Protein AF-A0A7X2PAF0-F1 (afdb_monomer_lite)

pLDDT: mean 91.06, std 5.61, range [70.12, 96.38]

Foldseek 3Di:
DWKKKFFAPDPVQVVVQCVVVVQWDKDFDPCLVDVDRGIIIIDDDPDDDDPTDTDWMWTDDPPHTDTDD

Structure (mmCIF, N/CA/C/O backbone):
data_AF-A0A7X2PAF0-F1
#
_entry.id   AF-A0A7X2PAF0-F1
#
loop_
_atom_site.group_PDB
_atom_site.id
_atom_site.type_symbol
_atom_site.label_atom_id
_atom_site.label_alt_id
_atom_site.label_comp_id
_atom_site.label_asym_id
_atom_site.label_entity_id
_atom_site.label_seq_id
_atom_site.pdbx_PDB_ins_code
_atom_site.Cartn_x
_atom_site.Cartn_y
_atom_site.Cartn_z
_atom_site.occupancy
_atom_site.B_iso_or_equiv
_atom_site.auth_seq_id
_atom_site.auth_comp_id
_atom_site.auth_asym_id
_atom_site.auth_atom_id
_atom_site.pdbx_PDB_model_num
ATOM 1 N N . MET A 1 1 ? -16.051 -4.695 3.902 1.00 83.69 1 MET A N 1
ATOM 2 C CA . MET A 1 1 ? -14.955 -3.928 3.280 1.00 83.69 1 MET A CA 1
ATOM 3 C C . MET A 1 1 ? -13.997 -3.416 4.332 1.00 83.69 1 MET A C 1
ATOM 5 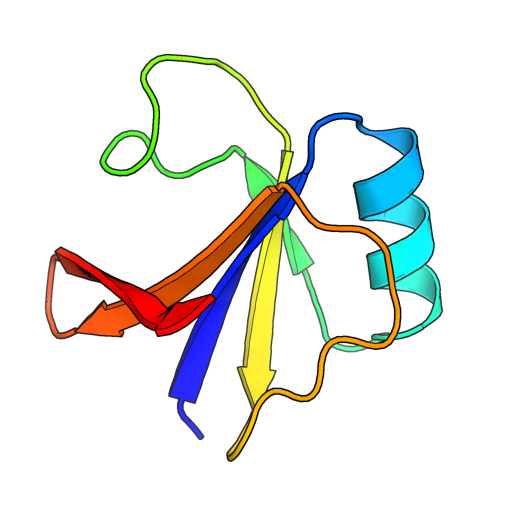O O . MET A 1 1 ? -14.339 -2.540 5.118 1.00 83.69 1 MET A O 1
ATOM 9 N N . ASN A 1 2 ? -12.805 -3.991 4.328 1.00 92.38 2 ASN A N 1
ATOM 10 C CA . ASN A 1 2 ? -11.666 -3.608 5.140 1.00 92.38 2 ASN A CA 1
ATOM 11 C C . ASN A 1 2 ? -10.816 -2.588 4.388 1.00 92.38 2 ASN A C 1
ATOM 13 O O . ASN A 1 2 ? -10.688 -2.657 3.164 1.00 92.38 2 ASN A O 1
ATOM 17 N N . LYS A 1 3 ? -10.211 -1.659 5.123 1.00 95.19 3 LYS A N 1
ATOM 18 C CA . LYS A 1 3 ? -9.244 -0.719 4.570 1.00 95.19 3 LYS A CA 1
ATOM 19 C C . LYS A 1 3 ? -7.840 -1.290 4.724 1.00 95.19 3 LYS A C 1
ATOM 21 O O . LYS A 1 3 ? -7.389 -1.542 5.842 1.00 95.19 3 LYS A O 1
ATOM 26 N N . TYR A 1 4 ? -7.155 -1.461 3.602 1.00 95.56 4 TYR A N 1
ATOM 27 C CA . TYR A 1 4 ? -5.777 -1.922 3.550 1.00 95.56 4 TYR A CA 1
ATOM 28 C C . TYR A 1 4 ? -4.841 -0.781 3.171 1.00 95.56 4 TYR A C 1
ATOM 30 O O . TYR A 1 4 ? -5.137 -0.003 2.263 1.00 95.56 4 TYR A O 1
ATOM 38 N N . ILE A 1 5 ? -3.692 -0.727 3.840 1.00 95.94 5 ILE A N 1
ATOM 39 C CA . ILE A 1 5 ? -2.552 0.104 3.459 1.00 95.94 5 ILE A CA 1
ATOM 40 C C . ILE A 1 5 ? -1.430 -0.819 3.008 1.00 95.94 5 ILE A C 1
ATOM 42 O O . ILE A 1 5 ? -0.977 -1.674 3.763 1.00 95.94 5 ILE A O 1
ATOM 46 N N . ILE A 1 6 ? -0.977 -0.638 1.777 1.00 95.50 6 ILE A N 1
ATOM 47 C CA . ILE A 1 6 ? 0.092 -1.430 1.175 1.00 95.50 6 ILE A CA 1
ATOM 48 C C . ILE A 1 6 ? 1.296 -0.518 1.001 1.00 95.50 6 ILE A C 1
ATOM 50 O O . ILE A 1 6 ? 1.183 0.504 0.326 1.00 95.50 6 ILE A O 1
ATOM 54 N N . THR A 1 7 ? 2.435 -0.863 1.591 1.00 95.75 7 THR A N 1
ATOM 55 C CA . THR A 1 7 ? 3.690 -0.126 1.397 1.00 95.75 7 THR A CA 1
ATOM 56 C C . THR A 1 7 ? 4.558 -0.803 0.341 1.00 95.75 7 THR A C 1
ATOM 58 O O . THR A 1 7 ? 4.383 -1.984 0.027 1.00 95.75 7 THR A O 1
ATOM 61 N N . PHE A 1 8 ? 5.481 -0.043 -0.244 1.00 95.25 8 PHE A N 1
ATOM 62 C CA . PHE A 1 8 ? 6.321 -0.491 -1.352 1.00 95.25 8 PHE A CA 1
ATOM 63 C C . PHE A 1 8 ? 7.766 -0.043 -1.147 1.00 95.25 8 PHE A C 1
ATOM 65 O O . PHE A 1 8 ? 8.010 1.069 -0.678 1.00 95.25 8 PHE A O 1
ATOM 72 N N . PHE A 1 9 ? 8.722 -0.860 -1.598 1.00 92.06 9 PHE A N 1
ATOM 73 C CA . PHE A 1 9 ? 10.141 -0.488 -1.596 1.00 92.06 9 PHE A CA 1
ATOM 74 C C . PHE A 1 9 ? 10.449 0.622 -2.607 1.00 92.06 9 PHE A C 1
ATOM 76 O O . PHE A 1 9 ? 11.454 1.323 -2.483 1.00 92.06 9 PHE A O 1
ATOM 83 N N . SER A 1 10 ? 9.593 0.794 -3.620 1.00 92.62 10 SER A N 1
ATOM 84 C CA . SER A 1 10 ? 9.783 1.790 -4.668 1.00 92.62 10 SER A CA 1
ATOM 85 C C . SER A 1 10 ? 8.476 2.408 -5.174 1.00 92.62 10 SER A C 1
ATOM 87 O O . SER A 1 10 ? 7.411 1.789 -5.188 1.00 92.62 10 SER A O 1
ATOM 89 N N . HIS A 1 11 ? 8.579 3.632 -5.699 1.00 92.75 11 HIS A N 1
ATOM 90 C CA . HIS A 1 11 ? 7.484 4.299 -6.413 1.00 92.75 11 HIS A CA 1
ATOM 91 C C . HIS A 1 11 ? 7.012 3.506 -7.641 1.00 92.75 11 HIS A C 1
ATOM 93 O O . HIS A 1 11 ? 5.833 3.538 -7.988 1.00 92.75 11 HIS A O 1
ATOM 99 N N . TYR A 1 12 ? 7.928 2.794 -8.305 1.00 93.81 12 TYR A N 1
ATOM 100 C CA . TYR A 1 12 ? 7.611 1.988 -9.480 1.00 93.81 12 TYR A CA 1
ATOM 101 C C . TYR A 1 12 ? 6.639 0.854 -9.137 1.00 93.81 12 TYR A C 1
ATOM 103 O O . TYR A 1 12 ? 5.635 0.673 -9.826 1.00 93.81 12 TYR A O 1
ATOM 111 N N . GLU A 1 13 ? 6.887 0.135 -8.043 1.00 94.50 13 GLU A N 1
ATOM 112 C CA . GLU A 1 13 ? 6.003 -0.941 -7.583 1.00 94.50 13 GLU A CA 1
ATOM 113 C C . GLU A 1 13 ? 4.631 -0.410 -7.168 1.00 94.50 13 GLU A C 1
ATOM 115 O O . GLU A 1 13 ? 3.614 -0.983 -7.561 1.00 94.50 13 GLU A O 1
ATOM 120 N N . ALA A 1 14 ? 4.585 0.741 -6.489 1.00 94.69 14 ALA A N 1
ATOM 121 C CA .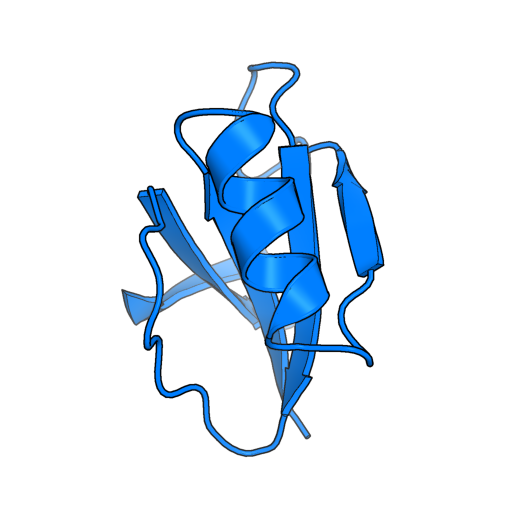 ALA A 1 14 ? 3.328 1.403 -6.146 1.00 94.69 14 ALA A CA 1
ATOM 122 C C . ALA A 1 14 ? 2.489 1.733 -7.398 1.00 94.69 14 ALA A C 1
ATOM 124 O O . ALA A 1 14 ? 1.283 1.478 -7.445 1.00 94.69 14 ALA A O 1
ATOM 125 N N . LEU A 1 15 ? 3.126 2.242 -8.460 1.00 94.62 15 LEU A N 1
ATOM 126 C CA . LEU A 1 15 ? 2.459 2.518 -9.737 1.00 94.62 15 LEU A CA 1
ATOM 127 C C . LEU A 1 15 ? 1.959 1.240 -10.425 1.00 94.62 15 LEU A C 1
ATOM 129 O O . LEU A 1 15 ? 0.864 1.238 -10.990 1.00 94.62 15 LEU A O 1
ATOM 133 N N . GLN A 1 16 ? 2.727 0.151 -10.374 1.00 94.12 16 GLN A N 1
ATOM 134 C CA . GLN A 1 16 ? 2.311 -1.140 -10.927 1.00 94.12 16 GLN A CA 1
ATOM 135 C C . GLN A 1 16 ? 1.107 -1.707 -10.161 1.00 94.12 16 GLN A C 1
ATOM 137 O O . GLN A 1 16 ? 0.119 -2.101 -10.784 1.00 94.12 16 GLN A O 1
ATOM 142 N N . ALA A 1 17 ? 1.125 -1.651 -8.827 1.00 93.44 17 ALA A N 1
ATOM 143 C CA . ALA A 1 17 ? -0.002 -2.060 -7.991 1.00 93.44 17 ALA A CA 1
ATOM 144 C C . ALA A 1 17 ? -1.269 -1.243 -8.294 1.00 93.44 17 ALA A C 1
ATOM 146 O O . ALA A 1 17 ? -2.354 -1.814 -8.418 1.00 93.44 17 ALA A O 1
ATOM 147 N N . ARG A 1 18 ? -1.129 0.072 -8.513 1.00 94.38 18 ARG A N 1
ATOM 148 C CA . ARG A 1 18 ? -2.225 0.983 -8.888 1.00 94.38 18 ARG A CA 1
ATOM 149 C C . ARG A 1 18 ? -2.818 0.707 -10.273 1.00 94.38 18 ARG A C 1
ATOM 151 O O . ARG A 1 18 ? -3.999 0.985 -10.500 1.00 94.38 18 ARG A O 1
ATOM 158 N N . ARG A 1 19 ? -2.013 0.198 -11.214 1.00 92.06 19 ARG A N 1
ATOM 159 C CA . ARG A 1 19 ? -2.477 -0.209 -12.554 1.00 92.06 19 ARG A CA 1
ATOM 160 C C . ARG A 1 19 ? -3.352 -1.456 -12.491 1.00 92.06 19 ARG A C 1
ATOM 162 O O . ARG A 1 19 ? -4.352 -1.516 -13.203 1.00 92.06 19 ARG A O 1
ATOM 169 N N . VAL A 1 20 ? -2.982 -2.414 -11.639 1.00 90.06 20 VAL A N 1
ATOM 170 C CA . VAL A 1 20 ? -3.757 -3.642 -11.399 1.00 90.06 20 VAL A CA 1
ATOM 171 C C . VAL A 1 20 ? -5.015 -3.332 -10.586 1.00 90.06 20 VAL A C 1
ATOM 173 O O . VAL A 1 20 ? -6.104 -3.774 -10.937 1.00 90.06 20 VAL A O 1
ATOM 176 N N 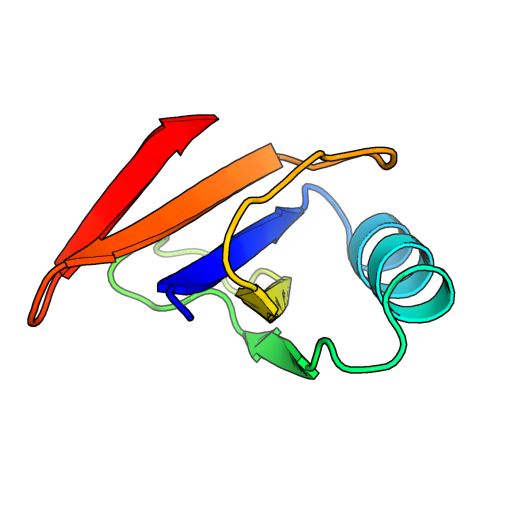. ASN A 1 21 ? -4.889 -2.504 -9.548 1.00 90.56 21 ASN A N 1
ATOM 177 C CA . ASN A 1 21 ? -5.973 -2.167 -8.632 1.00 90.56 21 ASN A CA 1
ATOM 178 C C . ASN A 1 21 ? -6.475 -0.749 -8.887 1.00 90.56 21 ASN A C 1
ATOM 180 O O . ASN A 1 21 ? -6.048 0.215 -8.244 1.00 90.56 21 ASN A O 1
ATOM 184 N N . LYS A 1 22 ? -7.395 -0.618 -9.849 1.00 88.25 22 LYS A N 1
ATOM 185 C CA . LYS A 1 22 ? -7.832 0.695 -10.336 1.00 88.25 22 LYS A CA 1
ATOM 186 C C . LYS A 1 22 ? -8.570 1.554 -9.300 1.00 88.25 22 LYS A C 1
ATOM 188 O O . LYS A 1 22 ? -8.593 2.772 -9.468 1.00 88.25 22 LYS A O 1
ATOM 193 N N . GLU A 1 23 ? -9.096 0.941 -8.247 1.00 91.50 23 GLU A N 1
ATOM 194 C CA . GLU A 1 23 ? -9.776 1.619 -7.137 1.00 91.50 23 GLU A CA 1
ATOM 195 C C . GLU A 1 23 ? -8.821 2.037 -6.009 1.00 91.50 23 GLU A C 1
ATOM 197 O O . GLU A 1 23 ? -9.167 2.881 -5.184 1.00 91.50 23 GLU A O 1
ATOM 202 N N . GLY A 1 24 ? -7.601 1.487 -5.979 1.00 93.75 24 GLY A N 1
ATOM 203 C CA . GLY A 1 24 ? -6.591 1.874 -4.999 1.00 93.75 24 GLY A CA 1
ATOM 204 C C . GLY A 1 24 ? -6.173 3.334 -5.176 1.00 93.75 24 GLY A C 1
ATOM 205 O O . GLY A 1 24 ? -6.155 3.869 -6.285 1.00 93.75 24 GLY A O 1
ATOM 206 N N . ARG A 1 25 ? -5.814 4.012 -4.091 1.00 96.38 25 ARG A N 1
ATOM 207 C CA . ARG A 1 25 ? -5.320 5.393 -4.106 1.00 96.38 25 ARG A CA 1
ATOM 208 C C . ARG A 1 25 ? -3.890 5.418 -3.611 1.00 96.38 25 ARG A C 1
ATOM 210 O O . ARG A 1 25 ? -3.597 4.885 -2.550 1.00 96.38 25 ARG A O 1
ATOM 217 N N . LEU A 1 26 ? -3.000 6.036 -4.383 1.00 96.06 26 LEU A N 1
ATOM 218 C CA . LEU A 1 26 ? -1.634 6.260 -3.927 1.00 96.06 26 LEU A CA 1
ATOM 219 C C . LEU A 1 26 ? -1.624 7.402 -2.915 1.00 96.06 26 LEU A C 1
ATOM 221 O O . LEU A 1 26 ? -2.177 8.470 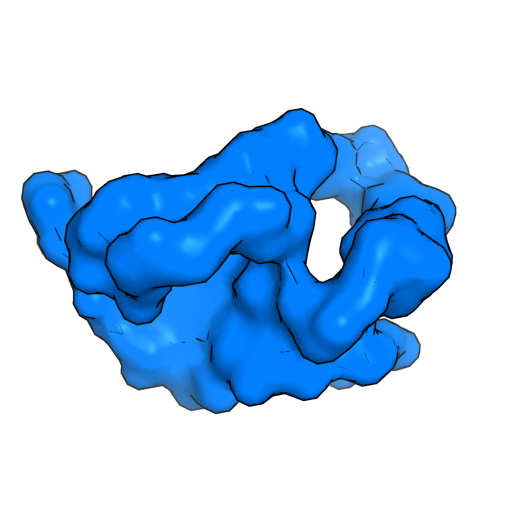-3.176 1.00 96.06 26 LEU A O 1
ATOM 225 N N . ILE A 1 27 ? -0.999 7.151 -1.775 1.00 95.12 27 ILE A N 1
ATOM 226 C CA . ILE A 1 27 ? -0.855 8.080 -0.659 1.00 95.12 27 ILE A CA 1
ATOM 227 C C . ILE A 1 27 ? 0.601 8.074 -0.184 1.00 95.12 27 ILE A C 1
ATOM 229 O O . ILE A 1 27 ? 1.378 7.178 -0.522 1.00 95.12 27 ILE A O 1
ATOM 233 N N . SER A 1 28 ? 0.984 9.053 0.629 1.00 93.75 28 SER A N 1
ATOM 234 C CA . SER A 1 28 ? 2.204 8.925 1.426 1.00 93.75 28 SER A CA 1
ATOM 235 C C . SER A 1 28 ? 2.035 7.814 2.464 1.00 93.75 28 SER A C 1
ATOM 237 O O . SER A 1 28 ? 0.933 7.594 2.973 1.00 93.75 28 SER A O 1
ATOM 239 N N . VAL A 1 29 ? 3.124 7.116 2.798 1.00 93.56 29 VAL A N 1
ATOM 240 C CA . VAL A 1 29 ? 3.102 6.134 3.892 1.00 93.56 29 VAL A CA 1
ATOM 241 C C . VAL A 1 29 ? 2.642 6.839 5.179 1.00 93.56 29 VAL A C 1
ATOM 243 O O . VAL A 1 29 ? 3.235 7.853 5.560 1.00 93.56 29 VAL A O 1
ATOM 246 N N . PRO A 1 30 ? 1.592 6.339 5.860 1.00 91.31 30 PRO A N 1
ATOM 247 C CA . PRO A 1 30 ? 1.161 6.888 7.137 1.00 91.31 30 PRO A CA 1
ATOM 248 C C . PRO A 1 30 ? 2.317 6.956 8.139 1.00 91.31 30 PRO A C 1
ATOM 250 O O . PRO A 1 30 ? 3.036 5.979 8.338 1.00 91.31 30 PRO A O 1
ATOM 253 N N . ARG A 1 31 ? 2.460 8.088 8.837 1.00 88.50 31 ARG A N 1
ATOM 254 C CA . ARG A 1 31 ? 3.566 8.315 9.789 1.00 88.50 31 ARG A CA 1
ATOM 255 C C . ARG A 1 31 ? 3.606 7.305 10.943 1.00 88.50 31 ARG A C 1
ATOM 257 O O . ARG A 1 31 ? 4.659 7.086 11.530 1.00 88.50 31 ARG A O 1
ATOM 264 N N . ALA A 1 32 ? 2.465 6.695 11.264 1.00 88.81 32 ALA A N 1
ATOM 265 C CA . ALA A 1 32 ? 2.373 5.622 12.252 1.00 88.81 32 ALA A CA 1
ATOM 266 C C . ALA A 1 32 ? 3.046 4.313 11.789 1.00 88.81 32 ALA A C 1
ATOM 268 O O . ALA A 1 32 ? 3.406 3.493 12.625 1.00 88.81 32 ALA A O 1
ATOM 269 N N . LEU A 1 33 ? 3.208 4.114 10.475 1.00 88.06 33 LEU A N 1
ATOM 270 C CA . LEU A 1 33 ? 3.797 2.913 9.876 1.00 88.06 33 LEU A CA 1
ATOM 271 C C . LEU A 1 33 ? 5.289 3.062 9.583 1.00 88.06 33 LEU A C 1
ATOM 273 O O . LEU A 1 33 ? 6.032 2.089 9.677 1.00 88.06 33 LEU A O 1
ATOM 277 N N . SER A 1 34 ? 5.735 4.265 9.221 1.00 83.75 34 SER A N 1
ATOM 278 C CA . SER A 1 34 ? 7.141 4.539 8.933 1.00 83.75 34 SER A CA 1
ATOM 279 C C . SER A 1 34 ? 7.492 6.000 9.197 1.00 83.75 34 SER A C 1
ATOM 281 O O . SER A 1 34 ? 6.678 6.901 8.998 1.00 83.75 34 SER A O 1
ATOM 283 N N . SER A 1 35 ? 8.739 6.239 9.608 1.00 70.81 35 SER A N 1
ATOM 284 C CA . SER A 1 35 ? 9.338 7.576 9.679 1.00 70.81 35 SER A CA 1
ATOM 285 C C . SER A 1 35 ? 9.882 8.063 8.327 1.00 70.81 35 SER A C 1
ATOM 287 O O . SER A 1 35 ? 10.327 9.206 8.234 1.00 70.81 35 SER A O 1
ATOM 289 N N . SER A 1 36 ? 9.846 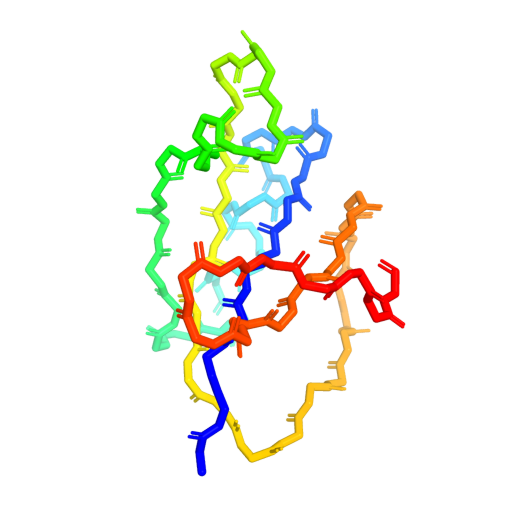7.217 7.290 1.00 72.69 36 SER A N 1
ATOM 290 C CA . SER A 1 36 ? 10.318 7.522 5.936 1.00 72.69 36 SER A CA 1
ATOM 291 C C . SER A 1 36 ? 9.201 8.069 5.035 1.00 72.69 36 SER A C 1
ATOM 293 O O . SER A 1 36 ? 8.044 7.664 5.140 1.00 72.69 36 SER A O 1
ATOM 295 N N . CYS A 1 37 ? 9.554 8.954 4.097 1.00 70.12 37 CYS A N 1
ATOM 296 C CA . CYS A 1 37 ? 8.650 9.545 3.100 1.00 70.12 37 CYS A CA 1
ATOM 297 C C . CYS A 1 37 ? 8.348 8.589 1.925 1.00 70.12 37 CYS A C 1
ATOM 299 O O . CYS A 1 37 ? 8.549 8.943 0.764 1.00 70.12 37 CYS A O 1
ATOM 301 N N . GLY A 1 38 ? 7.907 7.362 2.213 1.00 88.69 38 GLY A N 1
ATOM 302 C CA . GLY A 1 38 ? 7.566 6.370 1.188 1.00 88.69 38 GLY A CA 1
ATOM 303 C C . GLY A 1 38 ? 6.212 6.617 0.512 1.00 88.69 38 GLY A C 1
ATOM 304 O O . GLY A 1 38 ? 5.413 7.449 0.949 1.00 88.69 38 GLY A O 1
ATOM 305 N N . THR A 1 39 ? 5.925 5.826 -0.525 1.00 94.12 39 THR A N 1
ATOM 306 C CA . THR A 1 39 ? 4.596 5.750 -1.153 1.00 94.12 39 THR A CA 1
ATOM 307 C C . THR A 1 39 ? 3.878 4.483 -0.707 1.00 94.12 39 THR A C 1
ATOM 309 O O . THR A 1 39 ? 4.470 3.406 -0.677 1.00 94.12 39 THR A O 1
ATOM 312 N N . ALA A 1 40 ? 2.595 4.616 -0.394 1.00 95.62 40 ALA A N 1
ATOM 313 C CA . ALA A 1 40 ? 1.694 3.516 -0.093 1.00 95.62 40 ALA A CA 1
ATOM 314 C C . ALA A 1 40 ? 0.462 3.553 -1.007 1.00 95.62 40 ALA A C 1
ATOM 316 O O . ALA A 1 40 ? 0.187 4.551 -1.673 1.00 95.62 40 ALA A O 1
ATOM 317 N N . MET A 1 41 ? -0.293 2.459 -1.032 1.00 95.69 41 MET A N 1
ATOM 318 C CA . MET A 1 41 ? -1.605 2.378 -1.659 1.00 95.69 41 MET A CA 1
ATOM 319 C C . MET A 1 41 ? -2.654 2.083 -0.592 1.00 95.69 41 MET A C 1
ATOM 321 O O . MET A 1 41 ? -2.557 1.089 0.121 1.00 95.69 41 MET A O 1
ATOM 325 N N . GLU A 1 42 ? -3.657 2.945 -0.510 1.00 96.00 42 GLU A N 1
ATOM 326 C CA . GLU A 1 42 ? -4.877 2.729 0.256 1.00 96.00 42 GLU A CA 1
ATOM 327 C C . GLU A 1 42 ? -5.920 2.056 -0.638 1.00 96.00 42 GLU A C 1
ATOM 329 O O . GLU A 1 42 ? -6.151 2.499 -1.766 1.00 96.00 42 GLU A O 1
ATOM 334 N N . ILE A 1 43 ? -6.556 0.990 -0.157 1.00 95.19 43 ILE A N 1
ATOM 335 C CA . ILE A 1 43 ? -7.609 0.298 -0.903 1.00 95.19 43 ILE A CA 1
ATOM 336 C C . ILE A 1 43 ? -8.642 -0.329 0.036 1.00 95.19 43 ILE A C 1
ATOM 338 O O . ILE A 1 43 ? -8.294 -0.818 1.109 1.00 95.19 4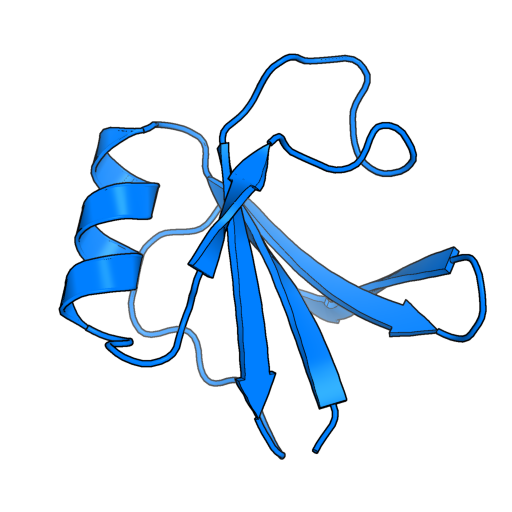3 ILE A O 1
ATOM 342 N N . PHE A 1 44 ? -9.912 -0.330 -0.374 1.00 95.06 44 PHE A N 1
ATOM 343 C CA . PHE A 1 44 ? -10.999 -0.970 0.365 1.00 95.06 44 PHE A CA 1
ATOM 344 C C . PHE A 1 44 ? -11.422 -2.265 -0.331 1.00 95.06 44 PHE A C 1
ATOM 346 O O . PHE A 1 44 ? -11.889 -2.221 -1.466 1.00 95.06 44 PHE A O 1
ATOM 353 N N . LEU A 1 45 ? -11.266 -3.405 0.343 1.00 92.31 45 LEU A N 1
ATOM 354 C CA . LEU A 1 45 ? -11.598 -4.742 -0.170 1.00 92.31 45 LEU A CA 1
ATOM 355 C C . LEU A 1 45 ? -12.163 -5.603 0.962 1.00 92.31 45 LEU A C 1
ATOM 357 O O . LEU A 1 45 ? -11.874 -5.348 2.126 1.00 92.31 45 LEU A O 1
ATOM 361 N N . ASP A 1 46 ? -12.959 -6.625 0.660 1.00 91.69 46 ASP A N 1
ATOM 362 C CA . ASP A 1 46 ? -13.366 -7.594 1.690 1.00 91.69 46 ASP A CA 1
ATOM 363 C C . ASP A 1 46 ? -12.191 -8.489 2.099 1.00 91.69 46 ASP A C 1
ATOM 365 O O . ASP A 1 46 ? -11.920 -8.645 3.289 1.00 91.69 46 ASP A O 1
ATOM 369 N N . GLU A 1 47 ? -11.426 -8.959 1.115 1.00 89.44 47 GLU A N 1
ATOM 370 C CA . GLU A 1 47 ? -10.189 -9.711 1.309 1.00 89.44 47 GLU A CA 1
ATOM 371 C C . GLU A 1 47 ? -9.099 -9.198 0.364 1.00 89.44 47 GLU A C 1
ATOM 373 O O . GLU A 1 47 ? -9.372 -8.789 -0.767 1.00 89.44 47 GLU A O 1
ATOM 378 N N . ILE A 1 48 ? -7.849 -9.225 0.831 1.00 87.25 48 ILE A N 1
ATOM 379 C CA . ILE A 1 48 ? -6.681 -8.859 0.030 1.00 87.25 48 ILE A CA 1
ATOM 380 C C . ILE A 1 48 ? -5.945 -10.111 -0.441 1.00 87.25 48 ILE A C 1
ATOM 382 O O . ILE A 1 48 ? -5.573 -10.967 0.359 1.00 87.25 48 ILE A O 1
ATOM 386 N N . ASN A 1 49 ? -5.704 -10.189 -1.748 1.00 86.75 49 ASN A N 1
ATOM 387 C CA . ASN A 1 49 ? -4.870 -11.213 -2.362 1.00 86.75 49 ASN A CA 1
ATOM 388 C C . ASN A 1 49 ? -3.781 -10.518 -3.196 1.00 86.75 49 ASN A C 1
ATOM 390 O O . ASN A 1 49 ? -4.070 -10.036 -4.296 1.00 86.75 49 ASN A O 1
ATOM 394 N N . PRO A 1 50 ? -2.560 -10.360 -2.663 1.00 81.06 50 PRO A N 1
ATOM 395 C CA . PRO A 1 50 ? -1.549 -9.560 -3.329 1.00 81.06 50 PRO A CA 1
ATOM 396 C C . PRO A 1 50 ? -0.917 -10.316 -4.506 1.00 81.06 50 PRO A C 1
ATOM 398 O O . PRO A 1 50 ? -0.199 -11.295 -4.335 1.00 81.06 50 PRO A O 1
ATOM 401 N N . THR A 1 51 ? -1.152 -9.819 -5.721 1.00 85.62 51 THR A N 1
ATOM 402 C CA . THR A 1 51 ? -0.598 -10.364 -6.977 1.00 85.62 51 THR A CA 1
ATOM 403 C C . THR A 1 51 ? 0.533 -9.503 -7.557 1.00 85.62 51 THR A C 1
ATOM 405 O O . THR A 1 51 ? 0.815 -9.551 -8.754 1.00 85.62 51 THR A O 1
ATOM 408 N N . PHE A 1 52 ? 1.124 -8.634 -6.743 1.00 85.62 52 PHE A N 1
ATOM 409 C CA . PHE A 1 52 ? 2.138 -7.645 -7.116 1.00 85.62 52 PHE A CA 1
ATOM 410 C C . PHE A 1 52 ? 3.201 -7.579 -6.016 1.00 85.62 52 PHE A C 1
ATOM 412 O O . PHE A 1 52 ? 2.970 -8.070 -4.917 1.00 85.62 52 PHE A O 1
ATOM 419 N N . ASN A 1 53 ? 4.354 -6.966 -6.289 1.00 90.69 53 ASN A N 1
ATOM 420 C CA . ASN A 1 53 ? 5.372 -6.762 -5.259 1.00 90.69 53 ASN A CA 1
ATOM 421 C C . ASN A 1 53 ? 4.925 -5.695 -4.257 1.00 90.69 53 ASN A C 1
ATOM 423 O O . ASN A 1 53 ? 4.433 -4.634 -4.645 1.00 90.69 53 ASN A O 1
ATOM 427 N N . TYR A 1 54 ? 5.137 -5.976 -2.978 1.00 93.75 54 TYR A N 1
ATOM 428 C CA . TYR A 1 54 ? 4.869 -5.083 -1.858 1.00 93.75 54 TYR A CA 1
ATOM 429 C C . TYR A 1 54 ? 5.965 -5.256 -0.803 1.00 93.75 54 TYR A C 1
ATOM 431 O O . TYR A 1 54 ? 6.663 -6.268 -0.772 1.00 93.75 54 TYR A O 1
ATOM 439 N N . GLU A 1 55 ? 6.108 -4.262 0.065 1.00 94.25 55 GLU A N 1
ATOM 440 C CA . GLU A 1 55 ? 6.954 -4.354 1.256 1.00 94.25 55 GLU A CA 1
ATOM 441 C C . GLU A 1 55 ? 6.171 -4.963 2.424 1.00 94.25 55 GLU A C 1
ATOM 443 O O . GLU A 1 55 ? 6.610 -5.931 3.045 1.00 94.25 55 GLU A O 1
ATOM 448 N N . ALA A 1 56 ? 5.002 -4.396 2.723 1.00 94.62 56 ALA A N 1
ATOM 449 C CA . ALA A 1 56 ? 4.122 -4.864 3.782 1.00 94.62 56 ALA A CA 1
ATOM 450 C C . ALA A 1 56 ? 2.671 -4.476 3.496 1.00 94.62 56 ALA A C 1
ATOM 452 O O . ALA A 1 56 ? 2.388 -3.489 2.811 1.00 94.62 56 ALA A O 1
ATOM 453 N N . ILE A 1 57 ? 1.747 -5.251 4.059 1.00 95.31 57 ILE A N 1
ATOM 454 C CA . ILE A 1 57 ? 0.315 -4.971 4.006 1.00 95.31 57 ILE A CA 1
ATOM 455 C C . ILE A 1 57 ? -0.198 -4.822 5.426 1.00 95.31 57 ILE A C 1
ATOM 457 O O . ILE A 1 57 ? 0.036 -5.666 6.293 1.00 95.31 57 ILE A O 1
ATOM 461 N N . TYR A 1 58 ? -0.950 -3.756 5.641 1.00 95.69 58 TYR A N 1
ATOM 462 C CA . TYR A 1 58 ? -1.581 -3.436 6.903 1.00 95.69 58 TYR A CA 1
ATOM 463 C C . TYR A 1 58 ? -3.088 -3.351 6.724 1.00 95.69 58 TYR A C 1
ATOM 465 O O . TYR A 1 58 ? -3.568 -2.910 5.683 1.00 95.69 58 TYR A O 1
ATOM 473 N N . ILE A 1 59 ? -3.825 -3.735 7.757 1.00 95.62 59 ILE A N 1
ATOM 474 C CA . ILE A 1 59 ? -5.256 -3.469 7.889 1.00 95.62 59 ILE A CA 1
ATOM 475 C C . ILE A 1 59 ? -5.459 -2.367 8.935 1.00 95.62 59 ILE A C 1
ATOM 477 O O . ILE A 1 59 ? -4.756 -2.342 9.949 1.00 95.62 59 ILE A O 1
ATOM 481 N N . GLU A 1 60 ? -6.374 -1.435 8.670 1.00 92.06 60 GLU A N 1
ATOM 482 C CA . GLU A 1 60 ? -6.783 -0.427 9.656 1.00 92.06 60 GLU A CA 1
ATOM 483 C C . GLU A 1 60 ? -7.576 -1.104 10.787 1.00 92.06 60 GLU A C 1
ATOM 485 O O . GLU A 1 60 ? -8.525 -1.845 10.533 1.00 92.06 60 GLU A O 1
ATOM 490 N N . ASP A 1 61 ? -7.164 -0.866 12.033 1.00 90.06 61 ASP A N 1
ATOM 491 C CA . ASP A 1 61 ? -7.787 -1.393 13.250 1.00 90.06 61 ASP A CA 1
ATOM 492 C C . ASP A 1 61 ? -7.999 -0.234 14.238 1.00 90.06 61 ASP A C 1
ATOM 494 O O . ASP A 1 61 ? -7.111 0.154 15.009 1.00 90.06 61 ASP A O 1
ATOM 498 N N . GLY A 1 62 ? -9.166 0.408 14.130 1.00 86.12 62 GLY A N 1
ATOM 499 C CA . GLY A 1 62 ? -9.492 1.633 14.857 1.00 86.12 62 GLY A CA 1
ATOM 500 C C . GLY A 1 62 ? -8.572 2.795 14.467 1.00 86.12 62 GLY A C 1
ATOM 501 O O . GLY A 1 62 ? -8.601 3.261 13.334 1.00 86.12 62 GLY A O 1
ATOM 502 N N . ASN A 1 63 ? -7.755 3.263 15.417 1.00 81.50 63 ASN A N 1
ATOM 503 C CA . ASN A 1 63 ? -6.775 4.339 15.200 1.00 81.50 63 ASN A CA 1
ATOM 504 C C . ASN A 1 63 ? -5.362 3.819 14.869 1.00 81.50 63 ASN A C 1
ATOM 506 O O . ASN A 1 63 ? -4.419 4.608 14.805 1.00 81.50 63 ASN A O 1
ATOM 510 N N . ASN A 1 64 ? -5.199 2.503 14.714 1.00 89.12 64 ASN A N 1
ATOM 511 C CA . ASN A 1 64 ? -3.915 1.850 14.481 1.00 89.12 64 ASN A CA 1
ATOM 512 C C . ASN A 1 64 ? -3.919 1.049 13.176 1.00 89.12 64 ASN A C 1
ATOM 514 O O . ASN A 1 64 ? -4.935 0.895 12.501 1.00 89.12 64 ASN A O 1
ATOM 518 N N . TYR A 1 65 ? -2.750 0.508 12.848 1.00 92.69 65 TYR A N 1
ATOM 519 C CA . TYR A 1 65 ? -2.548 -0.382 11.717 1.00 92.69 65 TYR A CA 1
ATOM 520 C C . TYR A 1 65 ? -1.965 -1.704 12.203 1.00 92.69 65 TYR A C 1
ATOM 522 O O . TYR A 1 65 ? -0.981 -1.720 12.946 1.00 92.69 65 TYR A O 1
ATOM 530 N N . LYS A 1 66 ? -2.534 -2.820 11.750 1.00 94.44 66 LYS A N 1
ATOM 531 C CA . LYS A 1 66 ? -2.030 -4.162 12.046 1.00 94.44 66 LYS A CA 1
ATOM 532 C C . LYS A 1 66 ? -1.416 -4.769 10.791 1.00 94.44 66 LYS A C 1
ATOM 534 O O . LYS A 1 66 ? -2.088 -4.865 9.768 1.00 94.44 66 LYS A O 1
ATOM 539 N N . LYS A 1 67 ? -0.152 -5.195 10.864 1.00 93.94 67 LYS A N 1
ATOM 540 C CA . LYS A 1 67 ? 0.510 -5.896 9.753 1.00 93.94 67 LYS A CA 1
ATOM 541 C C . LYS A 1 67 ? -0.138 -7.269 9.544 1.00 93.94 67 LYS A C 1
ATOM 543 O O . LYS A 1 67 ? -0.311 -8.013 10.509 1.00 93.94 67 LYS A O 1
ATOM 548 N N . VAL A 1 68 ? -0.494 -7.584 8.302 1.00 93.50 68 VAL A N 1
ATOM 549 C CA . VAL A 1 68 ? -1.151 -8.842 7.903 1.00 93.50 68 VAL A CA 1
ATOM 550 C C . VAL A 1 68 ? -0.326 -9.658 6.906 1.00 93.50 68 VAL A C 1
ATOM 552 O O . VAL A 1 68 ? -0.405 -10.882 6.950 1.00 93.50 68 VAL A O 1
ATOM 555 N N . TYR A 1 69 ? 0.498 -9.003 6.079 1.00 88.56 69 TYR A N 1
ATOM 556 C CA . TYR A 1 69 ? 1.492 -9.629 5.199 1.00 88.56 69 TYR A CA 1
ATOM 557 C C . TYR A 1 69 ? 2.798 -8.832 5.235 1.00 88.56 69 TYR A C 1
ATOM 559 O O . TYR A 1 69 ? 2.734 -7.589 5.392 1.00 88.56 69 TYR A O 1
#

Radius of gyration: 10.85 Å; chains: 1; bounding box: 25×21×28 Å

Organism: NCBI:txid2606638

Secondary structure (DSSP, 8-state):
-EEEEEE-SSHHHHHHHHHH-TT-EEEEPPTTT-SS--EEEEEEESS----S--SEEEEEETTEEEE--

InterPro domains:
  IPR021778 Putative Se/S carrier protein-like [PF11823] (3-47)

Sequence (69 aa):
MNKYIITFFSHYEALQARRVNKEGRLISVPRALSSSCGTAMEIFLDEINPTFNYEAIYIEDGNNYKKVY